Protein AF-A0A397TJZ7-F1 (afdb_monomer_lite)

Foldseek 3Di:
DDDDDPPDPVLPLLPAWLVNVLVVVVVVVLPDDPVLSVLSVVVRPGSNNLLVDALVNSVVSPDDSSVSVSSPVVSVVSVVVSVVVVCVCVDPQVVCVVVVNHVPDPVPVPDDDDDDDDDDPPPPVVD

Structure (mmCIF, N/CA/C/O backbone):
data_AF-A0A397TJZ7-F1
#
_entry.id   AF-A0A397TJZ7-F1
#
loop_
_atom_site.group_PDB
_atom_site.id
_atom_site.type_symbol
_atom_site.label_atom_id
_atom_site.label_alt_id
_atom_site.label_comp_id
_atom_site.label_asym_id
_atom_site.label_entity_id
_atom_site.label_seq_id
_atom_site.pdbx_PDB_ins_code
_atom_site.Cartn_x
_atom_site.Cartn_y
_atom_site.Cartn_z
_atom_site.occupancy
_atom_site.B_iso_or_equiv
_atom_site.auth_seq_id
_atom_site.auth_comp_id
_atom_site.auth_asym_id
_atom_site.auth_atom_id
_atom_site.pdbx_PDB_model_num
ATOM 1 N N . MET A 1 1 ? 10.687 -9.870 -35.108 1.00 37.62 1 MET A N 1
ATOM 2 C CA . MET A 1 1 ? 9.446 -9.867 -34.309 1.00 37.62 1 MET A CA 1
ATOM 3 C C . MET A 1 1 ? 9.730 -10.619 -33.026 1.00 37.62 1 MET A C 1
ATOM 5 O O . MET A 1 1 ? 9.685 -11.840 -33.033 1.00 37.62 1 MET A O 1
ATOM 9 N N . SER A 1 2 ? 10.097 -9.893 -31.974 1.00 42.22 2 SER A N 1
ATOM 10 C CA . SER A 1 2 ? 10.276 -10.453 -30.636 1.00 42.22 2 SER A CA 1
ATOM 11 C C . SER A 1 2 ? 9.448 -9.596 -29.694 1.00 42.22 2 SER A C 1
ATOM 13 O O . SER A 1 2 ? 9.750 -8.425 -29.486 1.00 42.22 2 SER A O 1
ATOM 15 N N . THR A 1 3 ? 8.350 -10.163 -29.212 1.00 42.09 3 THR A N 1
ATOM 16 C CA . THR A 1 3 ? 7.512 -9.595 -28.161 1.00 42.09 3 THR A CA 1
ATOM 17 C C . THR A 1 3 ? 8.276 -9.721 -26.850 1.00 42.09 3 THR A C 1
ATOM 19 O O . THR A 1 3 ? 8.372 -10.817 -26.301 1.00 42.09 3 THR A O 1
ATOM 22 N N . SER A 1 4 ? 8.871 -8.624 -26.379 1.00 43.19 4 SER A N 1
ATOM 23 C CA . SER A 1 4 ? 9.407 -8.572 -25.021 1.00 43.19 4 SER A CA 1
ATOM 24 C C . SER A 1 4 ? 8.246 -8.316 -24.071 1.00 43.19 4 SER A C 1
ATOM 26 O O . SER A 1 4 ? 7.709 -7.216 -23.999 1.00 43.19 4 SER A O 1
ATOM 28 N N . THR A 1 5 ? 7.844 -9.398 -23.423 1.00 36.28 5 THR A N 1
ATOM 29 C CA . THR A 1 5 ? 6.992 -9.526 -22.250 1.00 36.28 5 THR A CA 1
ATOM 30 C C . THR A 1 5 ? 7.043 -8.297 -21.332 1.00 36.28 5 THR A C 1
ATOM 32 O O . THR A 1 5 ? 8.070 -8.006 -20.720 1.00 36.28 5 THR A O 1
ATOM 35 N N . ALA A 1 6 ? 5.924 -7.576 -21.254 1.00 41.62 6 ALA A N 1
ATOM 36 C CA . ALA A 1 6 ? 5.665 -6.551 -20.251 1.00 41.62 6 ALA A CA 1
ATOM 37 C C . ALA A 1 6 ? 5.335 -7.253 -18.928 1.00 41.62 6 ALA A C 1
ATOM 39 O O . ALA A 1 6 ? 4.179 -7.527 -18.622 1.00 41.62 6 ALA A O 1
ATOM 40 N N . GLU A 1 7 ? 6.366 -7.610 -18.174 1.00 46.34 7 GLU A N 1
ATOM 41 C CA . GLU A 1 7 ? 6.226 -8.154 -16.830 1.00 46.34 7 GLU A CA 1
ATOM 42 C C . GLU A 1 7 ? 6.954 -7.233 -15.845 1.00 46.34 7 GLU A C 1
ATOM 44 O O . GLU A 1 7 ? 8.172 -7.072 -15.906 1.00 46.34 7 GLU A O 1
ATOM 49 N N . HIS A 1 8 ? 6.156 -6.680 -14.922 1.00 45.94 8 HIS A N 1
ATOM 50 C CA . HIS A 1 8 ? 6.525 -6.043 -13.650 1.00 45.94 8 HIS A CA 1
ATOM 51 C C . HIS A 1 8 ? 6.701 -4.517 -13.568 1.00 45.94 8 HIS A C 1
ATOM 53 O O . HIS A 1 8 ? 7.594 -4.044 -12.872 1.00 45.94 8 HIS A O 1
ATOM 59 N N . ASP A 1 9 ? 5.735 -3.750 -14.081 1.00 46.31 9 ASP A N 1
ATOM 60 C CA . AS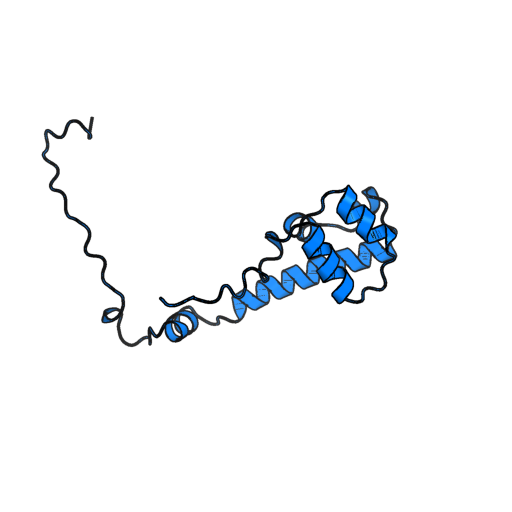P A 1 9 ? 5.434 -2.418 -13.510 1.00 46.31 9 ASP A CA 1
ATOM 61 C C . ASP A 1 9 ? 4.544 -2.494 -12.250 1.00 46.31 9 ASP A C 1
ATOM 63 O O . ASP A 1 9 ? 4.397 -1.522 -11.511 1.00 46.31 9 ASP A O 1
ATOM 67 N N . SER A 1 10 ? 4.020 -3.677 -11.913 1.00 52.56 10 SER A N 1
ATOM 68 C CA . SER A 1 10 ? 3.208 -3.910 -10.710 1.00 52.56 10 SER A CA 1
ATOM 69 C C . SER A 1 10 ? 3.974 -3.797 -9.379 1.00 52.56 10 SER A C 1
ATOM 71 O O . SER A 1 10 ? 3.356 -3.857 -8.320 1.00 52.56 10 SER A O 1
ATOM 73 N N . CYS A 1 11 ? 5.300 -3.603 -9.392 1.00 56.31 11 CYS A N 1
ATOM 74 C CA . CYS A 1 11 ? 6.097 -3.421 -8.170 1.00 56.31 11 CYS A CA 1
ATOM 75 C C . CYS A 1 11 ? 6.120 -1.967 -7.658 1.00 56.31 11 CYS A C 1
ATOM 77 O O . CYS A 1 11 ? 6.481 -1.729 -6.501 1.00 56.31 11 CYS A O 1
ATOM 79 N N . LEU A 1 12 ? 5.755 -0.992 -8.494 1.00 77.19 12 LEU A N 1
ATOM 80 C CA . LEU A 1 12 ? 5.724 0.414 -8.101 1.00 77.19 12 LEU A CA 1
ATOM 81 C C . LEU A 1 12 ? 4.337 0.752 -7.565 1.00 77.19 12 LEU A C 1
ATOM 83 O O . LEU A 1 12 ? 3.472 1.216 -8.300 1.00 77.19 12 LEU A O 1
ATOM 87 N N . VAL A 1 13 ? 4.146 0.532 -6.261 1.00 84.00 13 VAL A N 1
ATOM 88 C CA . VAL A 1 13 ? 2.915 0.911 -5.537 1.00 84.00 13 VAL A CA 1
ATOM 89 C C . VAL A 1 13 ? 2.542 2.377 -5.794 1.00 84.00 13 VAL A C 1
ATOM 91 O O . VAL A 1 13 ? 1.369 2.720 -5.832 1.00 84.00 13 VAL A O 1
ATOM 94 N N . GLU A 1 14 ? 3.531 3.240 -6.025 1.00 87.00 14 GLU A N 1
ATOM 95 C CA . GLU A 1 14 ? 3.353 4.658 -6.357 1.00 87.00 14 GLU A CA 1
ATOM 96 C C . GLU A 1 14 ? 2.500 4.887 -7.619 1.00 87.00 14 GLU A C 1
ATOM 98 O O . GLU A 1 14 ? 1.794 5.888 -7.704 1.00 87.00 14 GLU A O 1
ATOM 103 N N . ASN A 1 15 ? 2.503 3.938 -8.558 1.00 89.25 15 ASN A N 1
ATOM 104 C CA . ASN A 1 15 ? 1.793 4.048 -9.832 1.00 89.25 15 ASN A CA 1
ATOM 105 C C . ASN A 1 15 ? 0.404 3.400 -9.807 1.00 89.25 15 ASN A C 1
ATOM 107 O O . ASN A 1 15 ? -0.276 3.392 -10.832 1.00 89.25 15 ASN A O 1
ATOM 111 N N . TRP A 1 16 ? -0.014 2.817 -8.681 1.00 92.50 16 TRP A N 1
ATOM 112 C CA . TRP A 1 16 ? -1.325 2.183 -8.596 1.00 92.50 16 TRP A CA 1
ATOM 113 C C . TRP A 1 16 ? -2.429 3.234 -8.570 1.00 92.50 16 TRP A C 1
ATOM 115 O O . TRP A 1 16 ? -2.425 4.161 -7.753 1.00 92.50 16 TRP A O 1
ATOM 125 N N . ASP A 1 17 ? -3.407 3.044 -9.442 1.00 94.00 17 ASP A N 1
ATOM 126 C CA . ASP A 1 17 ? -4.699 3.695 -9.352 1.00 94.00 17 ASP A CA 1
ATOM 127 C C . ASP A 1 17 ? -5.514 3.116 -8.183 1.00 94.00 17 ASP A C 1
ATOM 129 O O . ASP A 1 17 ? -5.147 2.120 -7.546 1.00 94.00 17 ASP A O 1
ATOM 133 N N . THR A 1 18 ? -6.619 3.780 -7.857 1.00 94.94 18 THR A N 1
ATOM 134 C CA . THR A 1 18 ? -7.424 3.438 -6.682 1.00 94.94 18 THR A CA 1
ATOM 135 C C . THR A 1 18 ? -8.035 2.039 -6.771 1.00 94.94 18 THR A C 1
ATOM 137 O O . THR A 1 18 ? -8.116 1.354 -5.751 1.00 94.94 18 THR A O 1
ATOM 140 N N . GLU A 1 19 ? -8.409 1.575 -7.968 1.00 94.62 19 GLU A N 1
ATOM 141 C CA . GLU A 1 19 ? -8.954 0.225 -8.164 1.00 94.62 19 GLU A CA 1
ATOM 142 C C . GLU A 1 19 ? -7.896 -0.848 -7.885 1.00 94.62 19 GLU A C 1
ATOM 144 O O . GLU A 1 19 ? -8.113 -1.715 -7.033 1.00 94.62 19 GLU A O 1
ATOM 149 N N . THR A 1 20 ? -6.710 -0.728 -8.495 1.00 94.00 20 THR A N 1
ATOM 150 C CA . THR A 1 20 ? -5.590 -1.657 -8.264 1.00 94.00 20 THR A CA 1
ATOM 151 C C . THR A 1 20 ? -5.178 -1.701 -6.790 1.00 94.00 20 THR A C 1
ATOM 153 O O . THR A 1 20 ? -4.910 -2.775 -6.244 1.00 94.00 20 THR A O 1
ATOM 156 N N . LEU A 1 21 ? -5.166 -0.550 -6.105 1.00 94.56 21 LEU A N 1
ATOM 157 C CA . LEU A 1 21 ? -4.897 -0.490 -4.667 1.00 94.56 21 LEU A CA 1
ATOM 158 C C . LEU A 1 21 ? -5.946 -1.267 -3.853 1.00 94.56 21 LEU A C 1
ATOM 160 O O . LEU A 1 21 ? -5.592 -2.006 -2.931 1.00 94.56 21 LEU A O 1
ATOM 164 N N . ILE A 1 22 ? -7.232 -1.099 -4.163 1.00 94.50 22 ILE A N 1
ATOM 165 C CA . ILE A 1 22 ? -8.322 -1.782 -3.456 1.00 94.50 22 ILE A CA 1
ATOM 166 C C . ILE A 1 22 ? -8.234 -3.297 -3.655 1.00 94.50 22 ILE A C 1
ATOM 168 O O . ILE A 1 22 ? -8.388 -4.042 -2.682 1.00 94.50 22 ILE A O 1
ATOM 172 N N . ASP A 1 23 ? -7.962 -3.753 -4.875 1.00 93.94 23 ASP A N 1
ATOM 173 C CA . ASP A 1 23 ? -7.831 -5.179 -5.175 1.00 93.94 23 ASP A CA 1
ATOM 174 C C . ASP A 1 23 ? -6.663 -5.803 -4.407 1.00 93.94 23 ASP A C 1
ATOM 176 O O . ASP A 1 23 ? -6.849 -6.810 -3.716 1.00 93.94 23 ASP A O 1
ATOM 180 N N . PHE A 1 24 ? -5.509 -5.132 -4.370 1.00 92.75 24 PHE A N 1
ATOM 181 C CA . PHE A 1 24 ? -4.384 -5.551 -3.533 1.00 92.75 24 PHE A CA 1
ATOM 182 C C . PHE A 1 24 ? -4.768 -5.670 -2.046 1.00 92.75 24 PHE A C 1
ATOM 184 O O . PHE A 1 24 ? -4.438 -6.655 -1.377 1.00 92.75 24 PHE A 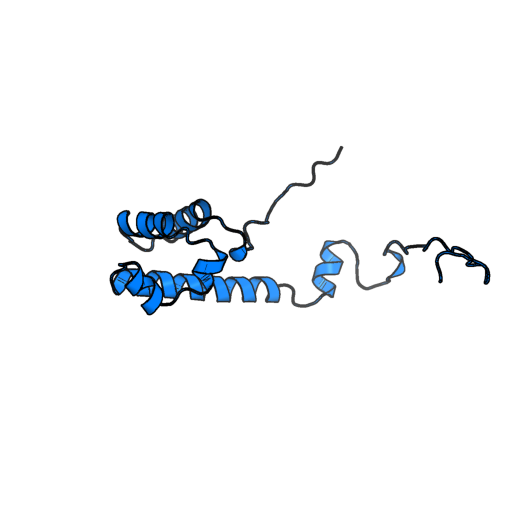O 1
ATOM 191 N N . LEU A 1 25 ? -5.482 -4.681 -1.498 1.00 93.12 25 LEU A N 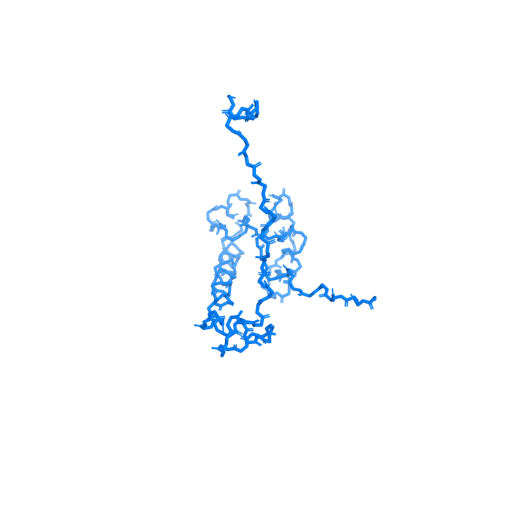1
ATOM 192 C CA . LEU A 1 25 ? -5.882 -4.679 -0.086 1.00 93.12 25 LEU A CA 1
ATOM 193 C C . LEU A 1 25 ? -6.912 -5.773 0.246 1.00 93.12 25 LEU A C 1
ATOM 195 O O . LEU A 1 25 ? -6.956 -6.242 1.389 1.00 93.12 25 LEU A O 1
ATOM 199 N N . LYS A 1 26 ? -7.741 -6.192 -0.717 1.00 92.25 26 LYS A N 1
ATOM 200 C CA . LYS A 1 26 ? -8.637 -7.351 -0.565 1.00 92.25 26 LYS A CA 1
ATOM 201 C C . LYS A 1 26 ? -7.839 -8.653 -0.502 1.00 92.25 26 LYS A C 1
ATOM 203 O O . LYS A 1 26 ? -8.115 -9.492 0.357 1.00 92.25 26 LYS A O 1
ATOM 208 N N . GLU A 1 27 ? -6.805 -8.794 -1.330 1.00 91.88 27 GLU A N 1
ATOM 209 C CA . GLU A 1 27 ? -5.914 -9.962 -1.320 1.00 91.88 27 GLU A CA 1
ATOM 210 C C . GLU A 1 27 ? -5.134 -10.114 -0.005 1.00 91.88 27 GLU A C 1
ATOM 212 O O . GLU A 1 27 ? -4.871 -11.236 0.434 1.00 91.88 27 GLU A O 1
ATOM 217 N N . GLN A 1 28 ? -4.823 -9.012 0.690 1.00 87.75 28 GLN A N 1
ATOM 218 C CA . GLN A 1 28 ? -4.148 -9.063 1.995 1.00 87.75 28 GLN A CA 1
ATOM 219 C C . GLN A 1 28 ? -5.019 -9.642 3.131 1.00 87.75 28 GLN A C 1
ATOM 221 O O . GLN A 1 28 ? -4.523 -9.847 4.238 1.00 87.75 28 GLN A O 1
ATOM 226 N N . ASN A 1 29 ? -6.304 -9.945 2.889 1.00 86.19 29 ASN A N 1
ATOM 227 C CA . ASN A 1 29 ? -7.206 -10.581 3.861 1.00 86.19 29 ASN A CA 1
ATOM 228 C C . ASN A 1 29 ? -7.288 -9.836 5.215 1.00 86.19 29 ASN A C 1
ATOM 230 O O . ASN A 1 29 ? -7.428 -10.441 6.282 1.00 86.19 29 ASN A O 1
ATOM 234 N N . LEU A 1 30 ? -7.258 -8.500 5.179 1.00 86.88 30 LEU A N 1
ATOM 235 C CA . LEU A 1 30 ? -7.209 -7.626 6.361 1.00 86.88 30 LEU A CA 1
ATOM 236 C C . LEU A 1 30 ? -8.510 -7.600 7.196 1.00 86.88 30 LEU A C 1
ATOM 238 O O . LEU A 1 30 ? -8.584 -6.884 8.193 1.00 86.88 30 LEU A O 1
ATOM 242 N N . LYS A 1 31 ? -9.543 -8.366 6.809 1.00 90.56 31 LYS A N 1
ATOM 243 C CA . LYS A 1 31 ? -10.883 -8.384 7.436 1.00 90.56 31 LYS A CA 1
ATOM 244 C C . LYS A 1 31 ? -11.535 -6.992 7.522 1.00 90.56 31 LYS A C 1
ATOM 246 O O . LYS A 1 31 ? -12.267 -6.709 8.471 1.00 90.56 31 LYS A O 1
ATOM 251 N N . LEU A 1 32 ? -11.271 -6.122 6.544 1.00 91.88 32 LEU A N 1
ATOM 252 C CA . LEU A 1 32 ? -11.978 -4.851 6.401 1.00 91.88 32 LEU A CA 1
ATOM 253 C C . LEU A 1 32 ? -13.377 -5.079 5.821 1.00 91.88 32 LEU A C 1
ATOM 255 O O . LEU A 1 32 ? -13.575 -5.890 4.920 1.00 91.88 32 LEU A O 1
ATOM 259 N N . GLU A 1 33 ? -14.349 -4.335 6.341 1.00 93.31 33 GLU A N 1
ATOM 260 C CA . GLU A 1 33 ? -15.686 -4.277 5.752 1.00 93.31 33 GLU A CA 1
ATOM 261 C C . GLU A 1 33 ? -15.667 -3.537 4.407 1.00 93.31 33 GLU A C 1
ATOM 263 O O . GLU A 1 33 ? -14.922 -2.571 4.234 1.00 93.31 33 GLU A O 1
ATOM 268 N N . GLU A 1 34 ? -16.567 -3.921 3.500 1.00 93.94 34 GLU A N 1
ATOM 269 C CA . GLU A 1 34 ? -16.648 -3.376 2.138 1.00 93.94 34 GLU A CA 1
ATOM 270 C C . GLU A 1 34 ? -16.746 -1.842 2.092 1.00 93.94 34 GLU A C 1
ATOM 272 O O . GLU A 1 34 ? -16.084 -1.184 1.292 1.00 93.94 34 GLU A O 1
ATOM 277 N N . LYS A 1 35 ? -17.492 -1.252 3.036 1.00 95.19 35 LYS A N 1
ATOM 278 C CA . LYS A 1 35 ? -17.678 0.203 3.149 1.00 95.19 35 LYS A CA 1
ATOM 279 C C . LYS A 1 35 ? -16.369 0.990 3.236 1.00 95.19 35 LYS A C 1
ATOM 281 O O . LYS A 1 35 ? -16.335 2.140 2.823 1.00 95.19 35 LYS A O 1
ATOM 286 N N . TYR A 1 36 ? -15.308 0.399 3.785 1.00 95.25 36 TYR A N 1
ATOM 287 C CA . TYR A 1 36 ? -14.025 1.079 3.935 1.00 95.25 36 TYR A CA 1
ATOM 288 C C . TYR A 1 36 ? -13.268 1.176 2.609 1.00 95.25 36 TYR A C 1
ATOM 290 O O . TYR A 1 36 ? -12.587 2.170 2.383 1.00 95.25 36 TYR A O 1
ATOM 298 N N . TYR A 1 37 ? -13.441 0.207 1.706 1.00 95.19 37 TYR A N 1
ATOM 299 C CA . TYR A 1 37 ? -12.910 0.304 0.345 1.00 95.19 37 TYR A CA 1
ATOM 300 C C . TYR A 1 37 ? -13.648 1.377 -0.463 1.00 95.19 37 TYR A C 1
ATOM 302 O O . TYR A 1 37 ? -13.019 2.117 -1.210 1.00 95.19 37 TYR A O 1
ATOM 310 N N . ASN A 1 38 ? -14.956 1.545 -0.239 1.00 95.56 38 ASN A N 1
ATOM 311 C CA . ASN A 1 38 ? -15.714 2.633 -0.866 1.00 95.56 38 ASN A CA 1
ATOM 312 C C . ASN A 1 38 ? -15.216 4.015 -0.426 1.00 95.56 38 ASN A C 1
ATOM 314 O O . ASN A 1 38 ? -15.205 4.932 -1.237 1.00 95.56 38 ASN A O 1
ATOM 318 N N . ILE A 1 39 ? -14.767 4.174 0.825 1.00 95.56 39 ILE A N 1
ATOM 319 C CA . ILE A 1 39 ? -14.165 5.438 1.279 1.00 95.56 39 ILE A CA 1
ATOM 320 C C . ILE A 1 39 ? -12.853 5.707 0.531 1.00 95.56 39 ILE A C 1
ATOM 322 O O . ILE A 1 39 ? -12.641 6.831 0.094 1.00 95.56 39 ILE A O 1
ATOM 326 N N . LEU A 1 40 ? -12.005 4.688 0.330 1.00 95.25 40 LEU A N 1
ATOM 327 C CA . LEU A 1 40 ? -10.774 4.840 -0.461 1.00 95.25 40 LEU A CA 1
ATOM 328 C C . LEU A 1 40 ? -11.068 5.293 -1.897 1.00 95.25 40 LEU A C 1
ATOM 330 O O . LEU A 1 40 ? -10.362 6.152 -2.415 1.00 95.25 40 LEU A O 1
ATOM 334 N N .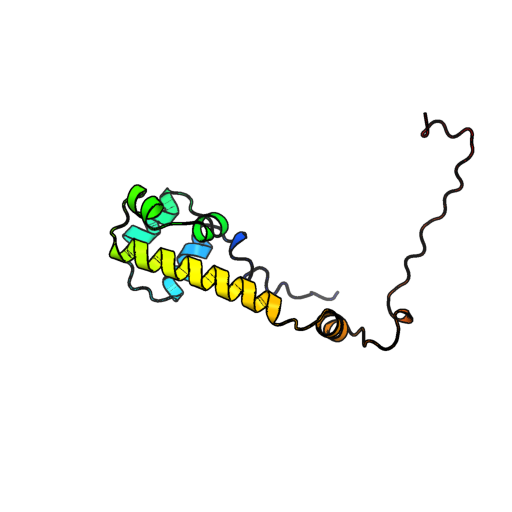 CYS A 1 41 ? -12.120 4.737 -2.502 1.00 95.56 41 CYS A N 1
ATOM 335 C CA . CYS A 1 41 ? -12.591 5.121 -3.831 1.00 95.56 41 CYS A CA 1
ATOM 336 C C . CYS A 1 41 ? -13.117 6.564 -3.862 1.00 95.56 41 CYS A C 1
ATOM 338 O O . CYS A 1 41 ? -12.705 7.351 -4.706 1.00 95.56 41 CYS A O 1
ATOM 340 N N . ASN A 1 42 ? -13.966 6.936 -2.901 1.00 95.81 42 ASN A N 1
ATOM 341 C CA . ASN A 1 42 ? -14.565 8.272 -2.829 1.00 95.81 42 ASN A CA 1
ATOM 342 C C . ASN A 1 42 ? -13.540 9.389 -2.585 1.00 95.81 42 ASN A C 1
ATOM 344 O O . ASN A 1 42 ? -13.734 10.499 -3.063 1.00 95.81 42 ASN A O 1
ATOM 348 N N . GLU A 1 43 ? -12.481 9.104 -1.827 1.00 95.69 43 GLU A N 1
ATOM 349 C CA . GLU A 1 43 ? -11.371 10.036 -1.579 1.00 95.69 43 GLU A CA 1
ATOM 350 C C . GLU A 1 43 ? -10.287 9.969 -2.674 1.00 95.69 43 GLU A C 1
ATOM 352 O O . GLU A 1 43 ? -9.245 10.607 -2.535 1.00 95.69 43 GLU A O 1
ATOM 357 N N . GLU A 1 44 ? -10.502 9.183 -3.739 1.00 95.31 44 GLU A N 1
ATOM 358 C CA . GLU A 1 44 ? -9.573 9.003 -4.868 1.00 95.31 44 GLU A CA 1
ATOM 359 C C . GLU A 1 44 ? -8.144 8.655 -4.414 1.00 95.31 44 GLU A C 1
ATOM 361 O O . GLU A 1 44 ? -7.136 9.142 -4.936 1.00 95.31 44 GLU A O 1
ATOM 366 N N . ILE A 1 45 ? -8.040 7.797 -3.394 1.00 95.06 45 ILE A N 1
ATOM 367 C CA . ILE A 1 45 ? -6.755 7.446 -2.793 1.00 95.06 45 ILE A CA 1
ATOM 368 C C . ILE A 1 45 ? -5.988 6.552 -3.767 1.00 95.06 45 ILE A C 1
ATOM 370 O O . ILE A 1 45 ? -6.329 5.390 -3.986 1.00 95.06 45 ILE A O 1
ATOM 374 N N . THR A 1 46 ? -4.940 7.109 -4.362 1.00 95.44 46 THR A N 1
ATOM 375 C CA . THR A 1 46 ? -3.976 6.398 -5.213 1.00 95.44 46 THR A CA 1
ATOM 376 C C . THR A 1 46 ? -2.924 5.685 -4.372 1.00 95.44 46 THR A C 1
ATOM 378 O O . THR A 1 46 ? -2.711 6.024 -3.202 1.00 95.44 46 THR A O 1
ATOM 381 N N . GLY A 1 47 ? -2.203 4.735 -4.965 1.00 93.44 47 GLY A N 1
ATOM 382 C CA . GLY A 1 47 ? -1.149 3.998 -4.274 1.00 93.44 47 GLY A CA 1
ATOM 383 C C . GLY A 1 47 ? -0.056 4.902 -3.694 1.00 93.44 47 GLY A C 1
ATOM 384 O O . GLY A 1 47 ? 0.317 4.725 -2.534 1.00 93.44 47 GLY A O 1
ATOM 385 N N . LEU A 1 48 ? 0.376 5.944 -4.417 1.00 91.88 48 LEU A N 1
ATOM 38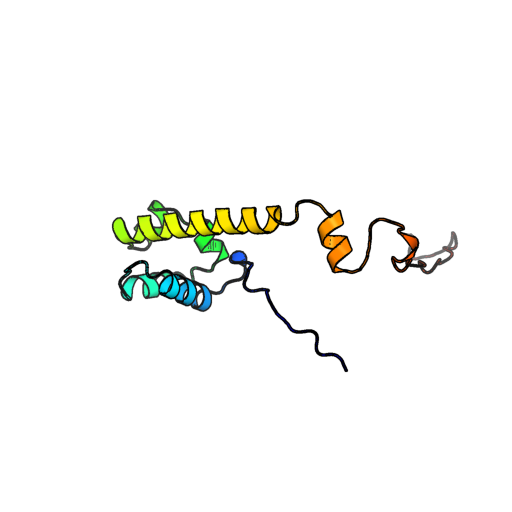6 C CA . LEU A 1 48 ? 1.312 6.943 -3.885 1.00 91.88 48 LEU A CA 1
ATOM 387 C C . LEU A 1 48 ? 0.766 7.636 -2.627 1.00 91.88 48 LEU A C 1
ATOM 389 O O . LEU A 1 48 ? 1.443 7.691 -1.603 1.00 91.88 48 LEU A O 1
ATOM 393 N N . SER A 1 49 ? -0.474 8.128 -2.677 1.00 94.19 49 SER A N 1
ATOM 394 C CA . SER A 1 49 ? -1.086 8.813 -1.531 1.00 94.19 49 SER A CA 1
ATOM 395 C C . SER A 1 49 ? -1.316 7.880 -0.335 1.00 94.19 49 SER A C 1
ATOM 397 O O . SER A 1 49 ? -1.150 8.289 0.816 1.00 94.19 49 SER A O 1
ATOM 399 N N . PHE A 1 50 ? -1.619 6.605 -0.597 1.00 95.38 50 PHE A N 1
ATOM 400 C CA . PHE A 1 50 ? -1.793 5.572 0.420 1.00 95.38 50 PHE A CA 1
ATOM 401 C C . PHE A 1 50 ? -0.512 5.310 1.213 1.00 95.38 50 PHE A C 1
ATOM 403 O O . PHE A 1 50 ? -0.560 5.136 2.432 1.00 95.38 50 PHE A O 1
ATOM 410 N N . LEU A 1 51 ? 0.646 5.327 0.548 1.00 93.25 51 LEU A N 1
ATOM 411 C CA . LEU A 1 51 ? 1.938 5.143 1.206 1.00 93.25 51 LEU A CA 1
ATOM 412 C C . LEU A 1 51 ? 2.180 6.206 2.295 1.00 93.25 51 LEU A C 1
ATOM 414 O O . LEU A 1 51 ? 2.770 5.895 3.333 1.00 93.25 51 LEU A O 1
ATOM 418 N N . ASP A 1 52 ? 1.705 7.437 2.105 1.00 92.12 52 ASP A N 1
ATOM 419 C CA . ASP A 1 52 ? 1.868 8.562 3.042 1.00 92.12 52 ASP A CA 1
ATOM 420 C C . ASP A 1 52 ? 0.693 8.757 4.012 1.00 92.12 52 ASP A C 1
ATOM 422 O O . ASP A 1 52 ? 0.596 9.783 4.698 1.00 92.12 52 ASP A O 1
ATOM 426 N N . MET A 1 53 ? -0.199 7.771 4.104 1.00 93.31 53 MET A N 1
ATOM 427 C CA . MET A 1 53 ? -1.376 7.865 4.954 1.00 93.31 53 MET A CA 1
ATOM 428 C C . MET A 1 53 ? -1.049 7.637 6.438 1.00 93.31 53 MET A C 1
ATOM 430 O O . MET A 1 53 ? -0.311 6.720 6.804 1.00 93.31 53 MET A O 1
ATOM 434 N N . THR A 1 54 ? -1.648 8.451 7.311 1.00 95.31 54 THR A N 1
ATOM 435 C CA . THR A 1 54 ? -1.568 8.303 8.774 1.00 95.31 54 THR A CA 1
ATOM 436 C C . THR A 1 54 ? -2.923 7.927 9.361 1.00 95.31 54 THR A C 1
ATOM 438 O O . THR A 1 54 ? -3.965 8.116 8.725 1.00 95.31 54 THR A O 1
ATOM 441 N N . GLU A 1 55 ? -2.924 7.418 10.595 1.00 94.94 55 GLU A N 1
ATOM 442 C CA . GLU A 1 55 ? -4.166 7.111 11.308 1.00 94.94 55 GLU A CA 1
ATOM 443 C C . GLU A 1 55 ? -5.045 8.361 11.481 1.00 94.94 55 GLU A C 1
ATOM 445 O O . GLU A 1 55 ? -6.269 8.249 11.397 1.00 94.94 55 GLU A O 1
ATOM 450 N N . GLU A 1 56 ? -4.459 9.558 11.654 1.00 95.69 56 GLU A N 1
ATOM 451 C CA . GLU A 1 56 ? -5.242 10.797 11.777 1.00 95.69 56 GLU A CA 1
ATOM 452 C C . GLU A 1 56 ? -5.937 11.170 10.463 1.00 95.69 56 GLU A C 1
ATOM 454 O O . GLU A 1 56 ? -7.123 11.500 10.477 1.00 95.69 56 GLU A O 1
ATOM 459 N N . LYS A 1 57 ? -5.235 11.071 9.322 1.00 95.56 57 LYS A N 1
ATOM 460 C CA . LYS A 1 57 ? -5.832 11.323 8.000 1.00 95.56 57 LYS A CA 1
ATOM 461 C C . LYS A 1 57 ? -6.962 10.343 7.711 1.00 95.56 57 LYS A C 1
ATOM 463 O O . LYS A 1 57 ? -8.066 10.766 7.381 1.00 95.56 57 LYS A O 1
ATOM 468 N N . LEU A 1 58 ? -6.729 9.049 7.928 1.00 95.94 58 LEU A N 1
ATOM 469 C CA . LEU A 1 58 ? -7.770 8.030 7.771 1.00 95.94 58 LEU A CA 1
ATOM 470 C C . LEU A 1 58 ? -8.963 8.310 8.695 1.00 95.94 58 LEU A C 1
ATOM 472 O O . LEU A 1 58 ? -10.112 8.223 8.271 1.00 95.94 58 LEU A O 1
ATOM 476 N N . SER A 1 59 ? -8.719 8.724 9.937 1.00 95.06 59 SER A N 1
ATOM 477 C CA . SER A 1 59 ? -9.802 9.100 10.852 1.00 95.06 59 SER A CA 1
ATOM 478 C C . SER A 1 59 ? -10.605 10.302 10.339 1.00 95.06 59 SER A C 1
ATOM 480 O O . SER A 1 59 ? -11.827 10.314 10.482 1.00 95.06 59 SER A O 1
ATOM 482 N N . SER A 1 60 ? -9.957 11.278 9.689 1.00 95.69 60 SER A N 1
ATOM 483 C CA . SER A 1 60 ? -10.640 12.433 9.087 1.00 95.69 60 SER A CA 1
ATOM 484 C C . SER A 1 60 ? -11.541 12.065 7.901 1.00 95.69 60 SER A C 1
ATOM 486 O O . SER A 1 60 ? -12.579 12.693 7.719 1.00 95.69 60 SER A O 1
ATOM 488 N N . TYR A 1 61 ? -11.215 10.987 7.179 1.00 94.12 61 TYR A N 1
ATOM 489 C CA . TYR A 1 61 ? -12.042 10.419 6.105 1.00 94.12 61 TYR A CA 1
ATOM 490 C C . TYR A 1 61 ? -13.157 9.485 6.617 1.00 94.12 61 TYR A C 1
ATOM 492 O O . TYR A 1 61 ? -13.883 8.875 5.836 1.00 94.12 61 TYR A O 1
ATOM 500 N N . GLY A 1 62 ? -13.308 9.339 7.939 1.00 93.44 62 GLY A N 1
ATOM 501 C CA . GLY A 1 62 ? -14.368 8.530 8.546 1.00 93.44 62 GLY A CA 1
ATOM 502 C C . GLY A 1 62 ? -13.998 7.067 8.809 1.00 93.44 62 GLY A C 1
ATOM 503 O O . GLY A 1 62 ? -14.878 6.249 9.107 1.00 93.44 62 GLY A O 1
ATOM 504 N N . PHE A 1 63 ? -12.712 6.705 8.753 1.00 95.94 63 PHE A N 1
ATOM 505 C CA . PHE A 1 63 ? -12.278 5.384 9.203 1.00 95.94 63 PHE A CA 1
ATOM 506 C C . PHE A 1 63 ? -12.381 5.265 10.725 1.00 95.94 63 PHE A C 1
ATOM 508 O O . PHE A 1 63 ? -12.055 6.175 11.484 1.00 95.94 63 PHE A O 1
ATOM 515 N N . LYS A 1 64 ? -12.808 4.088 11.191 1.00 95.69 64 LYS A N 1
ATOM 516 C CA . LYS A 1 64 ? -12.730 3.747 12.616 1.00 95.69 64 LYS A CA 1
ATOM 517 C C . LYS A 1 64 ? -11.290 3.377 12.970 1.00 95.69 64 LYS A C 1
ATOM 519 O O . LYS A 1 64 ? -10.565 2.874 12.115 1.00 95.69 64 LYS A O 1
ATOM 524 N N . GLY A 1 65 ? -10.924 3.521 14.245 1.00 95.19 65 GLY A N 1
ATOM 525 C CA . GLY A 1 65 ? -9.554 3.273 14.718 1.00 95.19 65 GLY A CA 1
ATOM 526 C C . GLY A 1 65 ? -8.979 1.913 14.305 1.00 95.19 65 GLY A C 1
ATOM 527 O O . GLY A 1 65 ? -7.868 1.856 13.805 1.00 95.19 65 GLY A O 1
ATOM 528 N N . GLY A 1 66 ? -9.751 0.824 14.409 1.00 94.88 66 GLY A N 1
ATOM 529 C CA . GLY A 1 66 ? -9.289 -0.508 13.984 1.00 94.88 66 GLY A CA 1
ATOM 530 C C . GLY A 1 66 ? -8.880 -0.570 12.499 1.00 94.88 66 GLY A C 1
ATOM 531 O O . GLY A 1 66 ? -7.716 -0.842 12.208 1.00 94.88 66 GLY A O 1
ATOM 532 N N . PRO A 1 67 ? -9.807 -0.297 11.561 1.00 95.38 67 PRO A N 1
ATOM 533 C CA . PRO A 1 67 ? -9.510 -0.174 10.133 1.00 95.38 67 PRO A CA 1
ATOM 534 C C . PRO A 1 67 ? -8.370 0.796 9.806 1.00 95.38 67 PRO A C 1
ATOM 536 O O . PRO A 1 67 ? -7.504 0.453 9.005 1.00 95.38 67 PRO A O 1
ATOM 539 N N . ALA A 1 68 ? -8.337 1.971 10.445 1.00 96.25 68 ALA A N 1
ATOM 540 C CA . ALA A 1 68 ? -7.287 2.963 10.229 1.00 96.25 68 ALA A CA 1
ATOM 541 C C . ALA A 1 68 ? -5.902 2.402 10.591 1.00 96.25 68 ALA A C 1
ATOM 543 O O . ALA A 1 68 ? -5.000 2.404 9.757 1.00 96.25 68 ALA A O 1
ATOM 544 N N . THR A 1 69 ? -5.758 1.816 11.783 1.00 95.81 69 THR A N 1
ATOM 545 C CA . THR A 1 69 ? -4.505 1.193 12.231 1.00 95.81 69 THR A CA 1
ATOM 546 C C . THR A 1 69 ? -4.065 0.037 11.332 1.00 95.81 69 THR A C 1
ATOM 548 O O . THR A 1 69 ? -2.868 -0.134 11.093 1.00 95.81 69 THR A O 1
ATOM 551 N N . LEU A 1 70 ? -5.000 -0.778 10.827 1.00 95.50 70 LEU A N 1
ATOM 552 C CA . LEU A 1 70 ? -4.676 -1.869 9.900 1.00 95.50 70 LEU A CA 1
ATOM 553 C C . LEU A 1 70 ? -4.103 -1.335 8.584 1.00 95.50 70 LEU A C 1
ATOM 555 O O . LEU A 1 70 ? -3.047 -1.794 8.152 1.00 95.50 70 LEU A O 1
ATOM 559 N N . LEU A 1 71 ? -4.754 -0.336 7.986 1.00 95.81 71 LEU A N 1
ATOM 560 C CA . LEU A 1 71 ? -4.307 0.263 6.728 1.00 95.81 71 LEU A CA 1
ATOM 561 C C . LEU A 1 71 ? -2.965 0.987 6.878 1.00 95.81 71 LEU A C 1
ATOM 563 O O . LEU A 1 71 ? -2.084 0.808 6.041 1.00 95.81 71 LEU A O 1
ATOM 567 N N . THR A 1 72 ? -2.757 1.738 7.964 1.00 95.81 72 THR A N 1
ATOM 568 C CA . THR A 1 72 ? -1.469 2.403 8.225 1.00 95.81 72 THR A CA 1
ATOM 569 C C . THR A 1 72 ? -0.327 1.398 8.402 1.00 95.81 72 THR A C 1
ATOM 571 O O . THR A 1 72 ? 0.786 1.631 7.923 1.00 95.81 72 THR A O 1
ATOM 574 N N . LYS A 1 73 ? -0.579 0.251 9.050 1.00 95.25 73 LYS A N 1
ATOM 575 C CA . LYS A 1 73 ? 0.415 -0.831 9.136 1.00 95.25 73 LYS A CA 1
ATOM 576 C C . LYS A 1 73 ? 0.742 -1.401 7.762 1.00 95.25 73 LYS A C 1
ATOM 578 O O . LYS A 1 73 ? 1.922 -1.566 7.462 1.00 95.25 73 LYS A O 1
ATOM 583 N N . GLU A 1 74 ? -0.267 -1.635 6.928 1.00 94.44 74 GLU A N 1
ATOM 584 C CA . GLU A 1 74 ? -0.053 -2.189 5.592 1.00 94.44 74 GLU A CA 1
ATOM 585 C C . GLU A 1 74 ? 0.720 -1.223 4.685 1.00 94.44 74 GLU A C 1
ATOM 587 O O . GLU A 1 74 ? 1.688 -1.626 4.040 1.00 94.44 74 GLU A O 1
ATOM 592 N N . ALA A 1 75 ? 0.400 0.075 4.724 1.00 93.88 75 ALA A N 1
ATOM 593 C CA . ALA A 1 75 ? 1.164 1.115 4.033 1.00 93.88 75 ALA A CA 1
ATOM 594 C C . ALA A 1 75 ? 2.648 1.111 4.448 1.00 93.88 75 ALA A C 1
ATOM 596 O O . ALA A 1 75 ? 3.549 1.179 3.607 1.00 93.88 75 ALA A O 1
ATOM 597 N N . LYS A 1 76 ? 2.931 0.957 5.750 1.00 92.81 76 LYS A N 1
ATOM 598 C CA . LYS A 1 76 ? 4.307 0.845 6.255 1.00 92.81 76 LYS A CA 1
ATOM 599 C C . LYS A 1 76 ? 4.999 -0.429 5.766 1.00 92.81 76 LYS A C 1
ATOM 601 O O . LYS A 1 76 ? 6.154 -0.369 5.341 1.00 92.81 76 LYS A O 1
ATOM 606 N N . THR A 1 77 ? 4.309 -1.567 5.791 1.00 91.00 77 THR A N 1
ATOM 607 C CA . THR A 1 77 ? 4.836 -2.839 5.282 1.00 91.00 77 THR A CA 1
ATOM 608 C C . THR A 1 77 ? 5.147 -2.764 3.788 1.00 91.00 77 THR A C 1
ATOM 610 O O . THR A 1 77 ? 6.191 -3.263 3.362 1.00 91.00 77 THR A O 1
ATOM 613 N N . LEU A 1 78 ? 4.308 -2.094 2.995 1.00 89.25 78 LEU A N 1
ATOM 614 C CA . LEU A 1 78 ? 4.583 -1.827 1.585 1.00 89.25 78 LEU A CA 1
ATOM 615 C C . LEU A 1 78 ? 5.848 -0.982 1.408 1.00 89.25 78 LEU A C 1
ATOM 617 O O . LEU A 1 78 ? 6.740 -1.401 0.671 1.00 89.25 78 LEU A O 1
ATOM 621 N N . LYS A 1 79 ? 5.998 0.128 2.147 1.00 87.38 79 LYS A N 1
ATOM 622 C CA . LYS A 1 79 ? 7.225 0.954 2.120 1.00 87.38 79 LYS A CA 1
ATOM 623 C C . LYS A 1 79 ? 8.488 0.145 2.426 1.00 87.38 79 LYS A C 1
ATOM 625 O O . LYS A 1 79 ? 9.519 0.332 1.781 1.00 87.38 79 LYS A O 1
ATOM 630 N N . GLU A 1 80 ? 8.435 -0.749 3.411 1.00 86.00 80 GLU A N 1
ATOM 631 C CA . GLU A 1 80 ? 9.572 -1.603 3.777 1.00 86.00 80 GLU A CA 1
ATOM 632 C C . GLU A 1 80 ? 9.886 -2.654 2.702 1.00 86.00 80 GLU A C 1
ATOM 634 O O . GLU A 1 80 ? 11.054 -2.853 2.359 1.00 86.00 80 GLU A O 1
ATOM 639 N N . LYS A 1 81 ? 8.861 -3.294 2.121 1.00 82.19 81 LYS A N 1
ATOM 640 C CA . LYS A 1 81 ? 9.032 -4.244 1.009 1.00 82.19 81 LYS A CA 1
ATOM 641 C C . LYS A 1 81 ? 9.655 -3.571 -0.214 1.00 82.19 81 LYS A C 1
ATOM 643 O O . LYS A 1 81 ? 10.556 -4.154 -0.815 1.00 82.19 81 LYS A O 1
ATOM 648 N N . LEU A 1 82 ? 9.227 -2.350 -0.531 1.00 76.88 82 LEU A N 1
ATOM 649 C CA . LEU A 1 82 ? 9.725 -1.563 -1.661 1.00 76.88 82 LEU A CA 1
ATOM 650 C C . LEU A 1 82 ? 11.220 -1.246 -1.484 1.00 76.88 82 LEU A C 1
ATOM 652 O O . LEU A 1 82 ? 12.028 -1.538 -2.362 1.00 76.88 82 LEU A O 1
ATOM 656 N N . LYS A 1 83 ? 11.628 -0.803 -0.286 1.00 71.88 83 LYS A N 1
ATOM 657 C CA . LYS A 1 83 ? 13.052 -0.624 0.066 1.00 71.88 83 LYS A CA 1
ATOM 658 C C . LYS A 1 83 ? 13.854 -1.923 -0.047 1.00 71.88 83 LYS A C 1
ATOM 660 O O . LYS A 1 83 ? 14.984 -1.911 -0.533 1.00 71.88 83 LYS A O 1
ATOM 665 N N . ARG A 1 84 ? 13.279 -3.051 0.384 1.00 63.88 84 ARG A N 1
ATOM 666 C CA . ARG A 1 84 ? 13.947 -4.357 0.321 1.00 63.88 84 ARG A CA 1
ATOM 667 C C . ARG A 1 84 ? 14.149 -4.847 -1.115 1.00 63.88 84 ARG A C 1
ATOM 669 O O . ARG A 1 84 ? 15.213 -5.391 -1.400 1.00 63.88 84 ARG A O 1
ATOM 676 N N . ALA A 1 85 ? 13.182 -4.645 -2.009 1.00 60.53 85 ALA A N 1
ATOM 677 C CA . ALA A 1 85 ? 13.307 -5.022 -3.419 1.00 60.53 85 ALA A CA 1
ATOM 678 C C . ALA A 1 85 ? 14.460 -4.278 -4.116 1.00 60.53 85 ALA A C 1
ATOM 680 O O . ALA A 1 85 ? 15.186 -4.862 -4.913 1.00 60.53 85 ALA A O 1
ATOM 68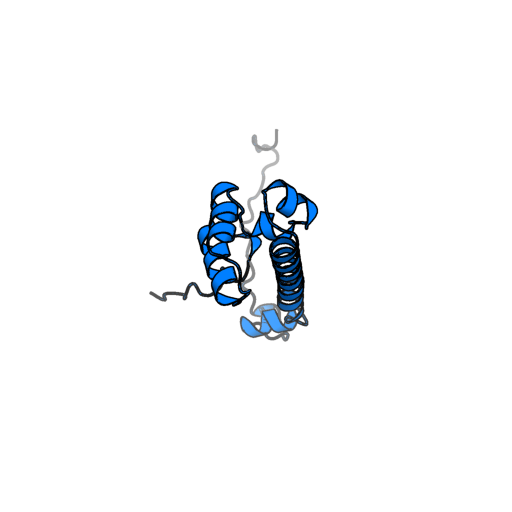1 N N . PHE A 1 86 ? 14.709 -3.019 -3.750 1.00 55.25 86 PHE A N 1
ATOM 682 C CA . PHE A 1 86 ? 15.881 -2.295 -4.246 1.00 55.25 86 PHE A CA 1
ATOM 683 C C . PHE A 1 86 ? 17.195 -2.755 -3.603 1.00 55.25 86 PHE A C 1
ATOM 685 O O . PHE A 1 86 ? 18.240 -2.684 -4.241 1.00 55.25 86 PHE A O 1
ATOM 692 N N . SER A 1 87 ? 17.156 -3.285 -2.376 1.00 56.16 87 SER A N 1
ATOM 693 C CA . SER A 1 87 ? 18.344 -3.841 -1.710 1.00 56.16 87 SER A CA 1
ATOM 694 C C . SER A 1 87 ? 18.741 -5.247 -2.179 1.00 56.16 87 SER A C 1
ATOM 696 O O . SER A 1 87 ? 19.861 -5.674 -1.904 1.00 56.16 87 SER A O 1
ATOM 698 N N . SER A 1 88 ? 17.846 -5.984 -2.860 1.00 54.25 88 SER A N 1
ATOM 699 C CA . SER A 1 88 ? 18.153 -7.341 -3.340 1.00 54.25 88 SER A CA 1
ATOM 700 C C . SER A 1 88 ? 19.130 -7.355 -4.509 1.00 54.25 88 SER A C 1
ATOM 702 O O . SER A 1 88 ? 19.737 -8.388 -4.762 1.00 54.25 88 SER A O 1
ATOM 704 N N . TYR A 1 89 ? 19.298 -6.227 -5.204 1.00 57.56 89 TYR A N 1
ATOM 705 C CA . TYR A 1 89 ? 20.478 -6.015 -6.029 1.00 57.56 89 TYR A CA 1
ATOM 706 C C . TYR A 1 89 ? 21.602 -5.578 -5.099 1.00 57.56 89 TYR A C 1
ATOM 708 O O . TYR A 1 89 ? 21.729 -4.407 -4.747 1.00 57.56 89 TYR A O 1
ATOM 716 N N . HIS A 1 90 ? 22.405 -6.541 -4.657 1.00 57.75 90 HIS A N 1
ATOM 717 C CA . HIS A 1 90 ? 23.472 -6.296 -3.697 1.00 57.75 90 HIS A CA 1
ATOM 718 C C . HIS A 1 90 ? 24.597 -5.448 -4.315 1.00 57.75 90 HIS A C 1
ATOM 720 O O . HIS A 1 90 ? 25.373 -4.814 -3.602 1.00 57.75 90 HIS A O 1
ATOM 726 N N . SER A 1 91 ? 24.674 -5.392 -5.653 1.00 70.88 91 SER A N 1
ATOM 727 C CA . SER A 1 91 ? 25.554 -4.479 -6.382 1.00 70.88 91 SER A CA 1
ATOM 728 C C . SER A 1 91 ? 25.126 -4.268 -7.840 1.00 70.88 91 SER A C 1
ATOM 730 O O . SER A 1 91 ? 24.508 -5.134 -8.457 1.00 70.88 91 SER A O 1
ATOM 732 N N . LEU A 1 92 ? 25.566 -3.153 -8.438 1.00 73.88 92 LEU A N 1
ATOM 733 C CA . LEU A 1 92 ? 25.467 -2.890 -9.884 1.00 73.88 92 LEU A CA 1
ATOM 734 C C . LEU A 1 92 ? 26.007 -4.059 -10.732 1.00 73.88 92 LEU A C 1
ATOM 736 O O . LEU A 1 92 ? 25.495 -4.333 -11.812 1.00 73.88 92 LEU A O 1
ATOM 740 N N . LYS A 1 93 ? 27.007 -4.788 -10.223 1.00 74.88 93 LYS A N 1
ATOM 741 C CA . LYS A 1 93 ? 27.581 -5.966 -10.880 1.00 74.88 93 LYS A CA 1
ATOM 742 C C . LYS A 1 93 ? 26.538 -7.063 -11.123 1.00 74.88 93 LYS A C 1
ATOM 744 O O . LYS A 1 93 ? 26.544 -7.663 -12.189 1.00 74.88 93 LYS A O 1
ATOM 749 N N . GLU A 1 94 ? 25.641 -7.316 -10.171 1.00 76.75 94 GLU A N 1
ATOM 750 C CA . GLU A 1 94 ? 24.586 -8.333 -10.322 1.00 76.75 94 GLU A CA 1
ATOM 751 C C . GLU A 1 94 ? 23.567 -7.936 -11.390 1.00 76.75 94 GLU A C 1
ATOM 753 O O . GLU A 1 94 ? 23.154 -8.770 -12.196 1.00 76.75 94 GLU A O 1
ATOM 758 N N . VAL A 1 95 ? 23.211 -6.647 -11.436 1.00 77.00 95 VAL A N 1
ATOM 759 C CA . VAL A 1 95 ? 22.341 -6.095 -12.482 1.00 77.00 95 VAL A CA 1
ATOM 760 C C . VAL A 1 95 ? 22.987 -6.301 -13.851 1.00 77.00 95 VAL A C 1
ATOM 762 O O . VAL A 1 95 ? 22.349 -6.838 -14.748 1.00 77.00 95 VAL A O 1
ATOM 765 N N . LEU A 1 96 ? 24.264 -5.941 -14.003 1.00 77.62 96 LEU A N 1
ATOM 766 C CA . LEU A 1 96 ? 25.004 -6.064 -15.263 1.00 77.62 96 LEU A CA 1
ATOM 767 C C . LEU A 1 96 ? 25.103 -7.517 -15.753 1.00 77.62 96 LEU A C 1
ATOM 769 O O . LEU A 1 96 ? 24.859 -7.781 -16.930 1.00 77.62 96 LEU A O 1
ATOM 773 N N . VAL A 1 97 ? 25.344 -8.473 -14.851 1.00 78.25 97 VAL A N 1
ATOM 774 C CA . VAL A 1 97 ? 25.386 -9.908 -15.184 1.00 78.25 97 VAL A CA 1
ATOM 775 C C . VAL A 1 97 ? 24.055 -10.401 -15.766 1.00 78.25 97 VAL A C 1
ATOM 777 O O . VAL A 1 97 ? 24.069 -11.172 -16.724 1.00 78.25 97 VAL A O 1
ATOM 780 N N . LYS A 1 98 ? 22.903 -9.924 -15.267 1.00 77.00 98 LYS A N 1
ATOM 781 C CA . LYS A 1 98 ? 21.577 -10.266 -15.827 1.00 77.00 98 LYS A CA 1
ATOM 782 C C . LYS A 1 98 ? 21.432 -9.840 -17.293 1.00 77.00 98 LYS A C 1
ATOM 784 O O . LYS A 1 98 ? 20.751 -10.515 -18.059 1.00 77.00 98 LYS A O 1
ATOM 789 N N . TYR A 1 99 ? 22.091 -8.752 -17.683 1.00 75.00 99 TYR A N 1
ATOM 790 C CA . TYR A 1 99 ? 22.120 -8.254 -19.060 1.00 75.00 99 TYR A CA 1
ATOM 791 C C . TYR A 1 99 ? 23.307 -8.797 -19.873 1.00 75.00 99 TYR A C 1
ATOM 793 O O . TYR A 1 99 ? 23.619 -8.265 -20.934 1.00 75.00 99 TYR A O 1
ATOM 801 N N . GLY A 1 100 ? 23.974 -9.854 -19.394 1.00 72.12 100 GLY A N 1
ATOM 802 C CA . GLY A 1 100 ? 25.102 -10.479 -20.090 1.00 72.12 100 GLY A CA 1
ATOM 803 C C . GLY A 1 100 ? 26.381 -9.639 -20.076 1.00 72.12 100 GLY A C 1
ATOM 804 O O . GLY A 1 100 ? 27.311 -9.921 -20.827 1.00 72.12 100 GLY A O 1
ATOM 805 N N . ILE A 1 101 ? 26.438 -8.613 -19.227 1.00 76.69 101 ILE A N 1
ATOM 806 C CA . ILE A 1 101 ? 27.613 -7.774 -19.018 1.00 76.69 101 ILE A CA 1
ATOM 807 C C . ILE A 1 101 ? 28.347 -8.370 -17.817 1.00 76.69 101 ILE A C 1
ATOM 809 O O . ILE A 1 101 ? 28.210 -7.922 -16.675 1.00 76.69 101 ILE A O 1
ATOM 813 N N . ASP A 1 102 ? 29.075 -9.460 -18.062 1.00 71.44 102 ASP A N 1
ATOM 814 C CA . ASP A 1 102 ? 30.012 -9.968 -17.073 1.00 71.44 102 ASP A CA 1
ATOM 815 C C . ASP A 1 102 ? 31.140 -8.943 -16.887 1.00 71.44 102 ASP A C 1
ATOM 817 O O . ASP A 1 102 ? 31.534 -8.200 -17.783 1.00 71.44 102 ASP A O 1
ATOM 821 N N . SER A 1 103 ? 31.610 -8.797 -15.656 1.00 63.34 103 SER A N 1
ATOM 822 C CA . SER A 1 103 ? 32.466 -7.688 -15.225 1.00 63.34 103 SER A CA 1
ATOM 823 C C . SER A 1 103 ? 33.885 -7.699 -15.821 1.00 63.34 103 SER A C 1
ATOM 825 O O . SER A 1 103 ? 34.792 -7.131 -15.218 1.00 63.34 103 SER A O 1
ATOM 827 N N . ASN A 1 104 ? 34.113 -8.387 -16.942 1.00 64.88 104 ASN A N 1
ATOM 828 C CA . ASN A 1 104 ? 35.434 -8.633 -17.505 1.00 64.88 104 ASN A CA 1
ATOM 829 C C . ASN A 1 104 ? 35.812 -7.679 -18.652 1.00 64.88 104 ASN A C 1
ATOM 831 O O . ASN A 1 104 ? 36.942 -7.718 -19.132 1.00 64.88 104 ASN A O 1
ATOM 835 N N . GLY A 1 105 ? 34.919 -6.770 -19.057 1.00 61.62 105 GLY A N 1
ATOM 836 C CA . GLY A 1 105 ? 35.286 -5.678 -19.953 1.00 61.62 105 GLY A CA 1
ATOM 837 C C . GLY A 1 105 ? 34.106 -4.839 -20.425 1.00 61.62 105 GLY A C 1
ATOM 838 O O . GLY A 1 105 ? 33.166 -5.344 -21.027 1.00 61.62 105 GLY A O 1
ATOM 839 N N . ILE A 1 106 ? 34.218 -3.520 -20.265 1.00 64.19 106 ILE A N 1
ATOM 840 C CA . ILE A 1 106 ? 33.341 -2.518 -20.903 1.00 64.19 106 ILE A CA 1
ATOM 841 C C . ILE A 1 106 ? 33.329 -2.604 -22.444 1.00 64.19 106 ILE A C 1
ATOM 843 O O . ILE A 1 106 ? 32.534 -1.928 -23.082 1.00 64.19 106 ILE A O 1
ATOM 847 N N . GLY A 1 107 ? 34.173 -3.445 -23.055 1.00 65.50 107 GLY A N 1
ATOM 848 C CA . GLY A 1 107 ? 34.245 -3.645 -24.506 1.00 65.50 107 GLY A CA 1
ATOM 849 C C . GLY A 1 107 ? 32.995 -4.265 -25.142 1.00 65.50 107 GLY A C 1
ATOM 850 O O . GLY A 1 107 ? 32.774 -4.050 -26.328 1.00 65.50 107 GLY A O 1
ATOM 851 N N . ASN A 1 108 ? 32.161 -4.976 -24.372 1.00 64.12 108 ASN A N 1
ATOM 852 C CA . ASN A 1 108 ? 30.872 -5.489 -24.859 1.00 64.12 108 ASN A CA 1
ATOM 853 C C . ASN A 1 108 ? 29.747 -4.443 -24.795 1.00 64.12 108 ASN A C 1
ATOM 855 O O . ASN A 1 108 ? 28.691 -4.643 -25.392 1.00 64.12 108 ASN A O 1
ATOM 859 N N . ILE A 1 109 ? 29.950 -3.333 -24.075 1.00 70.50 109 ILE A N 1
ATOM 860 C CA . ILE A 1 109 ? 29.006 -2.216 -24.089 1.00 70.50 109 ILE A CA 1
ATOM 861 C C . ILE A 1 109 ? 29.149 -1.544 -25.450 1.00 70.50 109 ILE A C 1
ATOM 863 O O . ILE A 1 109 ? 30.249 -1.132 -25.821 1.00 70.50 109 ILE A O 1
ATOM 867 N N . CYS A 1 110 ? 28.048 -1.429 -26.195 1.00 69.06 110 CYS A N 1
ATOM 868 C CA . CYS A 1 110 ? 28.037 -0.683 -27.446 1.00 69.06 110 CYS A CA 1
ATOM 869 C C . CYS A 1 110 ? 28.552 0.735 -27.184 1.00 69.06 110 CYS A C 1
ATOM 871 O O . CYS A 1 110 ? 27.885 1.541 -26.534 1.00 69.06 110 CYS A O 1
ATOM 873 N N . GLN A 1 111 ? 29.760 1.027 -27.662 1.00 72.75 111 GLN A N 1
ATOM 874 C CA . GLN A 1 111 ? 30.335 2.356 -27.552 1.00 72.75 111 GLN A CA 1
ATOM 875 C C . GLN A 1 111 ? 29.526 3.276 -28.455 1.00 72.75 111 GLN A C 1
ATOM 877 O O . GLN A 1 111 ? 29.442 3.066 -29.666 1.00 72.75 111 GLN A O 1
ATOM 882 N N . PHE A 1 112 ? 28.897 4.280 -27.856 1.00 77.19 112 PHE A N 1
ATOM 883 C CA . PHE A 1 112 ? 28.283 5.341 -28.629 1.00 77.19 112 PHE A CA 1
ATOM 884 C C . PHE A 1 112 ? 29.397 6.123 -29.327 1.00 77.19 112 PHE A C 1
ATOM 886 O O . PHE A 1 112 ? 30.279 6.665 -28.661 1.00 77.19 112 PHE A O 1
ATOM 893 N N . LEU A 1 113 ? 29.364 6.170 -30.658 1.00 77.00 113 LEU A N 1
ATOM 894 C CA . LEU A 1 113 ? 30.152 7.136 -31.413 1.00 77.00 113 LEU A CA 1
ATOM 895 C C . LEU A 1 113 ? 29.295 8.398 -31.565 1.00 77.00 113 LEU A C 1
ATOM 897 O O . LEU A 1 113 ? 28.354 8.380 -32.364 1.00 77.00 113 LEU A O 1
ATOM 901 N N . PRO A 1 114 ? 29.575 9.478 -30.814 1.00 80.44 114 PRO A N 1
ATOM 902 C CA . PRO A 1 114 ? 28.893 10.741 -31.039 1.00 80.44 114 PRO A CA 1
ATOM 903 C C . PRO A 1 114 ? 29.176 11.234 -32.456 1.00 80.44 114 PRO A C 1
ATOM 905 O O . PRO A 1 114 ? 30.310 11.170 -32.937 1.00 80.44 114 PRO A O 1
ATOM 908 N N . ALA A 1 115 ? 28.143 11.756 -33.114 1.00 83.31 115 ALA A N 1
ATOM 909 C CA . ALA A 1 115 ? 28.334 12.527 -34.330 1.00 83.31 115 ALA A CA 1
ATOM 910 C C . ALA A 1 115 ? 29.115 13.797 -33.968 1.00 83.31 115 ALA A C 1
ATOM 912 O O . ALA A 1 115 ? 28.655 14.613 -33.169 1.00 83.31 115 ALA A O 1
ATOM 913 N N . ILE A 1 116 ? 30.323 13.927 -34.515 1.00 83.00 116 ILE A N 1
ATOM 914 C CA . ILE A 1 116 ? 31.154 15.113 -34.327 1.00 83.00 116 ILE A CA 1
ATOM 915 C C . ILE A 1 116 ? 30.738 16.122 -35.391 1.00 83.00 116 ILE A C 1
ATOM 917 O O . ILE A 1 116 ? 31.020 15.931 -36.575 1.00 83.00 116 ILE A O 1
ATOM 921 N N . TYR A 1 117 ? 30.082 17.191 -34.958 1.00 80.69 117 TYR A N 1
ATOM 922 C CA . TYR A 1 117 ? 29.821 18.358 -35.788 1.00 80.69 117 TYR A CA 1
ATOM 923 C C . TYR A 1 117 ? 30.934 19.373 -35.548 1.00 80.69 117 TYR A C 1
ATOM 925 O O . TYR A 1 117 ? 31.297 19.652 -34.405 1.00 80.69 117 TYR A O 1
ATOM 933 N N . LYS A 1 118 ? 31.529 19.870 -36.633 1.00 81.62 118 LYS A N 1
ATOM 934 C CA . LYS A 1 118 ? 32.461 20.992 -36.557 1.00 81.62 118 LYS A CA 1
ATOM 935 C C . LYS A 1 118 ? 31.615 22.249 -36.458 1.00 81.62 118 LYS A C 1
ATOM 937 O O . LYS A 1 118 ? 30.817 22.480 -37.357 1.00 81.62 118 LYS A O 1
ATOM 942 N N . LEU A 1 119 ? 31.782 22.980 -35.367 1.00 80.75 119 LEU A N 1
ATOM 943 C CA . LEU A 1 119 ? 31.244 24.325 -35.239 1.00 80.75 119 LEU A CA 1
ATOM 944 C C . LEU A 1 119 ? 32.236 25.272 -35.910 1.00 80.75 119 LEU A C 1
ATOM 946 O O . LEU A 1 119 ? 33.444 25.164 -35.664 1.00 80.75 119 LEU A O 1
ATOM 950 N N . GLU A 1 120 ? 31.741 26.128 -36.792 1.00 81.19 120 GLU A N 1
ATOM 951 C CA . GLU A 1 120 ? 32.520 27.240 -37.332 1.00 81.19 120 GLU A CA 1
ATOM 952 C C . GLU A 1 120 ? 32.354 28.440 -36.390 1.00 81.19 120 GLU A C 1
ATOM 954 O O . GLU A 1 120 ? 31.297 28.626 -35.795 1.00 81.19 120 GLU A O 1
ATOM 959 N N . ASP A 1 121 ? 33.404 29.251 -36.217 1.00 74.81 121 ASP A N 1
ATOM 960 C CA . ASP A 1 121 ? 33.365 30.420 -35.311 1.00 74.81 121 ASP A CA 1
ATOM 961 C C . ASP A 1 121 ? 32.288 31.451 -35.720 1.00 74.81 121 ASP A C 1
ATOM 963 O O . ASP A 1 121 ? 31.908 32.296 -34.912 1.00 74.81 121 ASP A O 1
ATOM 967 N N . ASP A 1 122 ? 31.778 31.352 -36.952 1.00 74.31 122 ASP A N 1
ATOM 968 C CA . ASP A 1 122 ? 30.731 32.202 -37.521 1.00 74.31 122 ASP A CA 1
ATOM 969 C C . ASP A 1 122 ? 29.318 31.566 -37.447 1.00 74.31 122 ASP A C 1
ATOM 971 O O . ASP A 1 122 ? 28.386 32.081 -38.066 1.00 74.31 122 ASP A O 1
ATOM 975 N N . ASP A 1 123 ? 29.131 30.454 -36.718 1.00 70.88 123 ASP A N 1
ATOM 976 C CA . ASP A 1 123 ? 27.818 29.809 -36.560 1.00 70.88 123 ASP A CA 1
ATOM 977 C C . ASP A 1 123 ? 26.818 30.731 -35.831 1.00 70.88 123 ASP A C 1
ATOM 979 O O . ASP A 1 123 ? 26.918 30.997 -34.630 1.00 70.88 123 ASP A O 1
ATOM 983 N N . GLU A 1 124 ? 25.794 31.175 -36.565 1.00 67.62 124 GLU A N 1
ATOM 984 C CA . GLU A 1 124 ? 24.760 32.118 -36.107 1.00 67.62 124 GLU A CA 1
ATOM 985 C C . GLU A 1 124 ? 23.878 31.576 -34.960 1.00 67.62 124 GLU A C 1
ATOM 987 O O . GLU A 1 124 ? 23.190 32.353 -34.299 1.00 67.62 124 GLU A O 1
ATOM 992 N N . GLU A 1 125 ? 23.901 30.265 -34.683 1.00 64.31 125 GLU A N 1
ATOM 993 C CA . GLU A 1 125 ? 23.172 29.649 -33.558 1.00 64.31 125 GLU A CA 1
ATOM 994 C C . GLU A 1 125 ? 23.892 29.770 -32.199 1.00 64.31 125 GLU A C 1
ATOM 996 O O . GLU A 1 125 ? 23.342 29.358 -31.176 1.00 64.31 125 GLU A O 1
ATOM 1001 N N . LEU A 1 126 ? 25.106 30.335 -32.159 1.00 59.22 126 LEU A N 1
ATOM 1002 C CA . LEU A 1 126 ? 25.867 30.576 -30.923 1.00 59.22 126 LEU A CA 1
ATOM 1003 C C . LEU A 1 126 ? 25.765 32.023 -30.396 1.00 59.22 126 LEU A C 1
ATOM 1005 O O . LEU A 1 126 ? 26.508 32.383 -29.477 1.00 59.22 126 LEU A O 1
ATOM 1009 N N . VAL A 1 127 ? 24.864 32.841 -30.960 1.00 58.12 127 VAL A N 1
ATOM 1010 C CA . VAL A 1 127 ? 24.630 34.253 -30.580 1.00 58.12 127 VAL A CA 1
ATOM 1011 C C . VAL A 1 127 ? 23.558 34.400 -29.501 1.00 58.12 127 VAL A C 1
ATOM 1013 O O . VAL A 1 127 ? 22.461 33.819 -29.653 1.00 58.12 127 VAL A O 1
#

pLDDT: mean 80.71, std 16.4, range [36.28, 96.25]

Radius of gyration: 23.88 Å; chains: 1; bounding box: 53×45×52 Å

Sequence (127 aa):
MSTSTAEHDSCLVENWDTETLIDFLKEQNLKLEEKYYNILCNEEITGLSFLDMTEEKLSSYGFKGGPATLLTKEAKTLKEKLKRAFSSYHSLKEVLVKYGIDSNGIGNICQFLPAIYKLEDDDEELV

InterPro domains:
  IPR001660 Sterile alpha motif domain [PF07647] (13-75)
  IPR001660 Sterile alpha motif domain [SM00454] (13-81)
  IPR013761 Sterile alpha motif/pointed domain superfamily [G3DSA:1.10.150.50] (12-84)
  IPR013761 Sterile alpha motif/pointed domain superfamily [SSF47769] (13-78)

Organism: NCBI:txid658196

Secondary structure (DSSP, 8-state):
--------STT-GGG--HHHHHHHHHHTT----HHHHHHHHHTT--HHHHHT--HHHHHHTT--HHHHHHHHHHHHHHHHHHHHHHHTS--HHHHHHHTT--TT-GGGS-------PPPPTT-GGG-